Protein AF-A0A2T3FUS5-F1 (afdb_monomer_lite)

Secondary structure (DSSP, 8-state):
---------EEEEETTT--EEEESS--SS-TTT--SEETTEESEEEPPHHHHHHHHHHHHHTT-

Organism: NCBI:txid2126740

Radius of gyration: 13.54 Å; chains: 1; bounding box: 36×36×24 Å

Structure (mmCIF, N/CA/C/O backbone):
data_AF-A0A2T3FUS5-F1
#
_entry.id   AF-A0A2T3FUS5-F1
#
loop_
_atom_site.group_PDB
_atom_site.id
_atom_site.type_symbol
_atom_site.label_atom_id
_atom_site.label_alt_id
_atom_site.label_comp_id
_atom_site.label_asym_id
_atom_site.label_entity_id
_atom_site.label_seq_id
_atom_site.pdbx_PDB_ins_code
_atom_site.Cartn_x
_atom_site.Cartn_y
_atom_site.Cartn_z
_atom_site.occupancy
_atom_site.B_iso_or_equiv
_atom_site.auth_seq_id
_atom_site.auth_comp_id
_atom_site.auth_asym_id
_atom_site.auth_atom_id
_atom_site.pdbx_PDB_model_num
ATOM 1 N N . MET A 1 1 ? -25.618 14.861 11.684 1.00 44.25 1 MET A N 1
ATOM 2 C CA . MET A 1 1 ? -24.796 13.707 12.091 1.00 44.25 1 MET A CA 1
ATOM 3 C C . MET A 1 1 ? -23.987 13.315 10.876 1.00 44.25 1 MET A C 1
ATOM 5 O O . MET A 1 1 ? -24.569 12.843 9.913 1.00 44.25 1 MET A O 1
ATOM 9 N N . ARG A 1 2 ? -22.703 13.680 10.829 1.00 49.53 2 ARG A N 1
ATOM 10 C CA . ARG A 1 2 ? -21.811 13.146 9.798 1.00 49.53 2 ARG A CA 1
ATOM 11 C C . ARG A 1 2 ? -21.375 11.791 10.338 1.00 49.53 2 ARG A C 1
ATOM 13 O O . ARG A 1 2 ? -20.664 11.772 11.337 1.00 49.53 2 ARG A O 1
ATOM 20 N N . ASP A 1 3 ? -21.879 10.716 9.743 1.00 48.56 3 ASP A N 1
ATOM 21 C CA . ASP A 1 3 ? -21.336 9.362 9.852 1.00 48.56 3 ASP A CA 1
ATOM 22 C C . ASP A 1 3 ? -19.877 9.404 9.379 1.00 48.56 3 ASP A C 1
ATOM 24 O O . ASP A 1 3 ? -19.544 9.097 8.236 1.00 48.56 3 ASP A O 1
ATOM 28 N N . TRP A 1 4 ? -18.995 9.884 10.251 1.00 53.03 4 TRP A N 1
ATOM 29 C CA . TRP A 1 4 ? -17.570 9.626 10.175 1.00 53.03 4 TRP A CA 1
ATOM 30 C C . TRP A 1 4 ? -17.401 8.186 10.616 1.00 53.03 4 TRP A C 1
ATOM 32 O O . TRP A 1 4 ? -17.021 7.920 11.752 1.00 53.03 4 TRP A O 1
ATOM 42 N N . GLY A 1 5 ? -17.752 7.257 9.725 1.00 45.97 5 GLY A N 1
ATOM 43 C CA . GLY A 1 5 ? -17.201 5.923 9.821 1.00 45.97 5 GLY A CA 1
ATOM 44 C C . GLY A 1 5 ? -15.698 6.107 9.967 1.00 45.97 5 GLY A C 1
ATOM 45 O O . GLY A 1 5 ? -15.047 6.612 9.050 1.00 45.97 5 GLY A O 1
ATOM 46 N N . GLU A 1 6 ? -15.174 5.782 11.145 1.00 51.66 6 GLU A N 1
ATOM 47 C CA . GLU A 1 6 ? -13.812 5.299 11.313 1.00 51.66 6 GLU A CA 1
ATOM 48 C C . GLU A 1 6 ? -13.676 4.129 10.341 1.00 51.66 6 GLU A C 1
ATOM 50 O O . GLU A 1 6 ? -13.856 2.966 10.682 1.00 51.66 6 GLU A O 1
ATOM 55 N N . TYR A 1 7 ? -13.469 4.429 9.063 1.00 55.22 7 TYR A N 1
ATO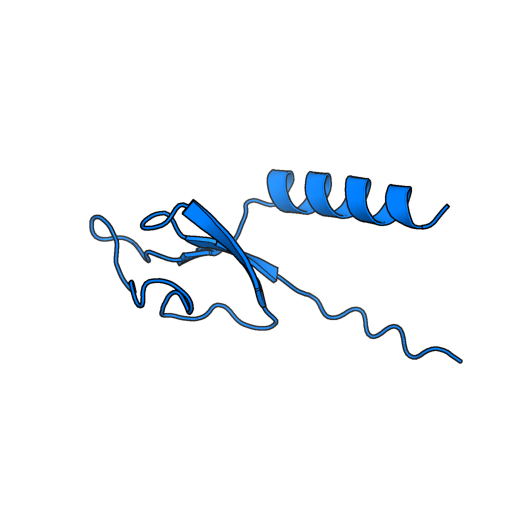M 56 C CA . TYR A 1 7 ? -12.915 3.447 8.175 1.00 55.22 7 TYR A CA 1
ATOM 57 C C . TYR A 1 7 ? -11.516 3.251 8.743 1.00 55.22 7 TYR A C 1
ATOM 59 O O . TYR A 1 7 ? -10.680 4.151 8.624 1.00 55.22 7 TYR A O 1
ATOM 67 N N . ASP A 1 8 ? -11.295 2.116 9.411 1.00 59.06 8 ASP A N 1
ATOM 68 C CA . ASP A 1 8 ? -9.984 1.525 9.684 1.00 59.06 8 ASP A CA 1
ATOM 69 C C . ASP A 1 8 ? -9.270 1.306 8.337 1.00 59.06 8 ASP A C 1
ATOM 71 O O . ASP A 1 8 ? -9.085 0.195 7.833 1.00 59.06 8 ASP A O 1
ATOM 75 N N . LEU A 1 9 ? -8.939 2.415 7.682 1.00 66.62 9 LEU A N 1
ATOM 76 C CA . LEU A 1 9 ? -8.199 2.476 6.450 1.00 66.62 9 LEU A CA 1
ATOM 77 C C . LEU A 1 9 ? -6.778 2.128 6.830 1.00 66.62 9 LEU A C 1
ATOM 79 O O . LEU A 1 9 ? -6.009 2.947 7.333 1.00 66.62 9 LEU A O 1
ATOM 83 N N . ASN A 1 10 ? -6.449 0.871 6.596 1.00 75.88 10 ASN A N 1
ATOM 84 C CA . ASN A 1 10 ? -5.105 0.392 6.751 1.00 75.88 10 ASN A CA 1
ATOM 85 C C . ASN A 1 10 ? -4.271 0.987 5.618 1.00 75.88 10 ASN A C 1
ATOM 87 O O . ASN A 1 10 ? -4.662 0.983 4.446 1.00 75.88 10 ASN A O 1
ATOM 91 N N . TYR A 1 11 ? -3.121 1.542 5.979 1.00 77.25 11 TYR A N 1
ATOM 92 C CA . TYR A 1 11 ? -2.179 2.045 4.995 1.00 77.25 11 TYR A CA 1
ATOM 93 C C . TYR A 1 11 ? -1.313 0.899 4.514 1.00 77.25 11 TYR A C 1
ATOM 95 O O . TYR A 1 11 ? -0.767 0.126 5.304 1.00 77.25 11 TYR A O 1
ATOM 103 N N . TYR A 1 12 ? -1.182 0.812 3.203 1.00 83.19 12 TYR A N 1
ATOM 104 C CA . TYR A 1 12 ? -0.406 -0.200 2.527 1.00 83.19 12 TYR A CA 1
ATOM 105 C C . TYR A 1 12 ? 0.677 0.457 1.690 1.00 83.19 12 TYR A C 1
ATOM 107 O O . TYR A 1 12 ? 0.460 1.478 1.035 1.00 83.19 12 TYR A O 1
ATOM 115 N N . PHE A 1 13 ? 1.851 -0.156 1.720 1.00 83.56 13 PHE A N 1
ATOM 116 C CA . PHE A 1 13 ? 3.024 0.271 0.987 1.00 83.56 13 PHE A CA 1
ATOM 117 C C . PHE A 1 13 ? 3.412 -0.799 -0.020 1.00 83.56 13 PHE A C 1
ATOM 119 O O . PHE A 1 13 ? 3.589 -1.961 0.349 1.00 83.56 13 PHE A O 1
ATOM 126 N N . CYS A 1 14 ? 3.569 -0.418 -1.285 1.00 85.56 14 CYS A N 1
ATOM 127 C CA . CYS A 1 14 ? 4.096 -1.322 -2.291 1.00 85.56 14 CYS A CA 1
ATOM 128 C C . CYS A 1 14 ? 5.619 -1.192 -2.411 1.00 85.56 14 CYS A C 1
ATOM 130 O O . CYS A 1 14 ? 6.108 -0.174 -2.875 1.00 85.56 14 CYS A O 1
ATOM 132 N N . ASP A 1 15 ? 6.387 -2.229 -2.087 1.00 83.56 15 ASP A N 1
ATOM 133 C CA . ASP A 1 15 ? 7.851 -2.235 -2.231 1.00 83.56 15 ASP A CA 1
ATOM 134 C C . ASP A 1 15 ? 8.325 -2.274 -3.699 1.00 83.56 15 ASP A C 1
ATOM 136 O O . ASP A 1 15 ? 9.457 -1.887 -3.991 1.00 83.56 15 ASP A O 1
ATOM 140 N N . ALA A 1 16 ? 7.465 -2.704 -4.632 1.00 84.88 16 ALA A N 1
ATOM 141 C CA . ALA A 1 16 ? 7.790 -2.759 -6.059 1.00 84.88 16 ALA A CA 1
ATOM 142 C C . ALA A 1 16 ? 7.756 -1.370 -6.723 1.00 84.88 16 ALA A C 1
ATOM 144 O O . ALA A 1 16 ? 8.720 -0.986 -7.382 1.00 84.88 16 ALA A O 1
ATOM 145 N N . CYS A 1 17 ? 6.669 -0.611 -6.535 1.00 85.62 17 CYS A N 1
ATOM 146 C CA . CYS A 1 17 ? 6.495 0.725 -7.126 1.00 85.62 17 CYS A CA 1
ATOM 147 C C . CYS A 1 17 ? 6.645 1.882 -6.125 1.00 85.62 17 CYS A C 1
ATOM 149 O O . CYS A 1 17 ? 6.564 3.039 -6.521 1.00 85.62 17 CYS A O 1
ATO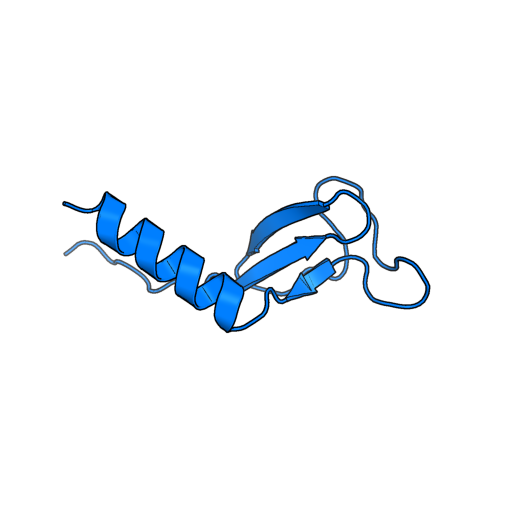M 151 N N . ARG A 1 18 ? 6.878 1.588 -4.838 1.00 81.38 18 ARG A N 1
ATOM 152 C CA . ARG A 1 18 ? 6.914 2.562 -3.728 1.00 81.38 18 ARG A CA 1
ATOM 153 C C . ARG A 1 18 ? 5.633 3.384 -3.569 1.00 81.38 18 ARG A C 1
ATOM 155 O O . ARG A 1 18 ? 5.665 4.480 -3.021 1.00 81.38 18 ARG A O 1
ATOM 162 N N . TYR A 1 19 ? 4.509 2.850 -4.036 1.00 80.75 19 TYR A N 1
ATOM 163 C CA . TYR A 1 19 ? 3.211 3.504 -3.933 1.00 80.75 19 TYR A CA 1
ATOM 164 C C . TYR A 1 19 ? 2.574 3.245 -2.561 1.00 80.75 19 TYR A C 1
ATOM 166 O O . TYR A 1 19 ? 2.478 2.091 -2.132 1.00 80.75 19 TYR A O 1
ATOM 174 N N . CYS A 1 20 ? 2.125 4.310 -1.893 1.00 76.94 20 CYS A N 1
ATOM 175 C CA . CYS A 1 20 ? 1.380 4.252 -0.635 1.00 76.94 20 CYS A CA 1
ATOM 176 C C . CYS A 1 20 ? -0.107 4.468 -0.911 1.00 76.94 20 CYS A C 1
ATOM 178 O O . CYS A 1 20 ? -0.470 5.463 -1.536 1.00 76.94 20 CYS A O 1
ATOM 180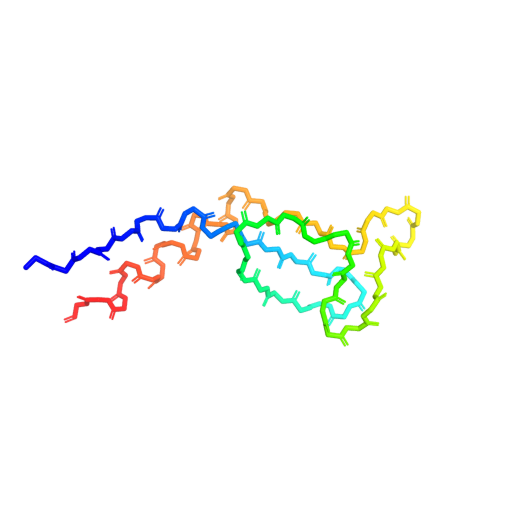 N N . PHE A 1 21 ? -0.972 3.601 -0.396 1.00 78.38 21 PHE A N 1
ATOM 181 C CA . PHE A 1 21 ? -2.417 3.787 -0.508 1.00 78.38 21 PHE A CA 1
ATOM 182 C C . PHE A 1 21 ? -3.152 3.292 0.734 1.00 78.38 21 PHE A C 1
ATOM 184 O O . PHE A 1 21 ? -2.687 2.406 1.445 1.00 78.38 21 PHE A O 1
ATOM 191 N N . SER A 1 22 ? -4.313 3.881 0.995 1.00 77.44 22 SER A N 1
ATOM 192 C CA . SER A 1 22 ? -5.226 3.460 2.055 1.00 77.44 22 SER A CA 1
ATOM 193 C C . SER A 1 22 ? -6.273 2.507 1.490 1.00 77.44 22 SER A C 1
ATOM 195 O O . SER A 1 22 ? -6.941 2.860 0.518 1.00 77.44 22 SER A O 1
ATOM 197 N N . ALA A 1 23 ? -6.445 1.334 2.095 1.00 78.31 23 ALA A N 1
ATOM 198 C CA . ALA A 1 23 ? -7.508 0.401 1.732 1.00 78.31 23 ALA A CA 1
ATOM 199 C C . ALA A 1 23 ? -8.139 -0.233 2.979 1.00 78.31 23 ALA A C 1
ATOM 201 O O . ALA A 1 23 ? -7.517 -0.332 4.033 1.00 78.31 23 ALA A O 1
ATOM 202 N N . GLU A 1 24 ? -9.389 -0.677 2.855 1.00 75.19 24 GLU A N 1
ATOM 203 C CA . GLU A 1 24 ? -10.114 -1.350 3.945 1.00 75.19 24 GLU A CA 1
ATOM 204 C C . GLU A 1 24 ? -9.584 -2.769 4.208 1.00 75.19 24 GLU A C 1
ATOM 206 O O . GLU A 1 24 ? -9.702 -3.300 5.308 1.00 75.19 24 GLU A O 1
ATOM 211 N N . LYS A 1 25 ? -9.004 -3.410 3.185 1.00 75.19 25 LYS A N 1
ATOM 212 C CA . LYS A 1 25 ? -8.446 -4.766 3.247 1.00 75.19 25 LYS A CA 1
ATOM 213 C C . LYS A 1 25 ? -7.094 -4.793 2.559 1.00 75.19 25 LYS A C 1
ATOM 215 O O . LYS A 1 25 ? -6.910 -4.085 1.573 1.00 75.19 25 LYS A O 1
ATOM 220 N N . LEU A 1 26 ? -6.194 -5.653 3.041 1.00 72.12 26 LEU A N 1
ATOM 221 C CA . LEU A 1 26 ? -4.893 -5.903 2.419 1.00 72.12 26 LEU A CA 1
ATOM 222 C C . LEU A 1 26 ? -5.152 -6.480 1.028 1.00 72.12 26 LEU A C 1
ATOM 224 O O . LEU A 1 26 ? -5.647 -7.607 0.936 1.00 72.12 26 LEU A O 1
ATOM 228 N N . PRO A 1 27 ? -4.854 -5.744 -0.053 1.00 71.94 27 PRO A N 1
ATOM 229 C CA . PRO A 1 27 ? -4.947 -6.337 -1.362 1.00 71.94 27 PRO A CA 1
ATOM 230 C C . PRO A 1 27 ? -3.714 -7.210 -1.566 1.00 71.94 27 PRO A C 1
ATOM 232 O O . PRO A 1 27 ? -2.576 -6.784 -1.369 1.00 71.94 27 PRO A O 1
ATOM 235 N N . ASP A 1 28 ? -3.953 -8.436 -2.010 1.00 75.00 28 ASP A N 1
ATOM 236 C CA . ASP A 1 28 ? -2.901 -9.367 -2.408 1.00 75.00 28 ASP A CA 1
ATOM 237 C C . ASP A 1 28 ? -2.013 -8.777 -3.517 1.00 75.00 28 ASP A C 1
ATOM 239 O O . ASP A 1 28 ? -0.832 -9.080 -3.626 1.00 75.00 28 ASP A O 1
ATOM 243 N N . ARG A 1 29 ? -2.568 -7.882 -4.338 1.00 80.12 29 ARG A N 1
ATOM 244 C CA . ARG A 1 29 ? -1.905 -7.289 -5.495 1.00 80.12 29 ARG A CA 1
ATOM 245 C C . ARG A 1 29 ? -1.952 -5.765 -5.430 1.00 80.12 29 ARG A C 1
ATOM 247 O O . ARG A 1 29 ? -2.994 -5.187 -5.138 1.00 80.12 29 ARG A O 1
ATOM 254 N N . CYS A 1 30 ? -0.845 -5.108 -5.769 1.00 83.50 30 CYS A N 1
ATOM 255 C CA . CYS A 1 30 ? -0.812 -3.654 -5.895 1.00 83.50 30 CYS A CA 1
ATOM 256 C C . CYS A 1 30 ? -1.774 -3.188 -7.009 1.00 83.50 30 CYS A C 1
ATOM 258 O O . CYS A 1 30 ? -1.663 -3.696 -8.128 1.00 83.50 30 CYS A O 1
ATOM 260 N N . PRO A 1 31 ? -2.685 -2.230 -6.746 1.00 77.44 31 PRO A N 1
ATOM 261 C CA . PRO A 1 31 ? -3.631 -1.742 -7.752 1.00 77.44 31 PRO A CA 1
ATOM 262 C C . PRO A 1 31 ? -2.957 -0.949 -8.881 1.00 77.44 31 PRO A C 1
ATOM 264 O O . PRO A 1 31 ? -3.494 -0.897 -9.980 1.00 77.44 31 PRO A O 1
ATOM 267 N N . ASP 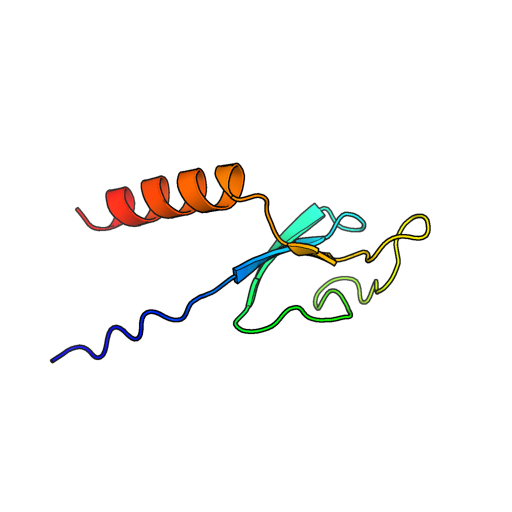A 1 32 ? -1.786 -0.364 -8.620 1.00 78.19 32 ASP A N 1
ATOM 268 C CA . ASP A 1 32 ? -1.065 0.472 -9.583 1.00 78.19 32 ASP A CA 1
ATOM 269 C C . ASP A 1 32 ? -0.160 -0.364 -10.503 1.00 78.19 32 ASP A C 1
ATOM 271 O O . ASP A 1 32 ? -0.291 -0.338 -11.724 1.00 78.19 32 ASP A O 1
ATOM 275 N N . CYS A 1 33 ? 0.713 -1.195 -9.921 1.00 84.25 33 CYS A N 1
ATOM 276 C CA . CYS A 1 33 ? 1.681 -1.977 -10.695 1.00 84.25 33 CYS A CA 1
ATOM 277 C C . CYS A 1 33 ? 1.275 -3.437 -10.940 1.00 84.25 33 CYS A C 1
ATOM 279 O O . CYS A 1 33 ? 1.941 -4.148 -11.690 1.00 84.25 33 CYS A O 1
ATOM 281 N N . GLY A 1 34 ? 0.225 -3.935 -10.283 1.00 83.38 34 GLY A N 1
ATOM 282 C CA . GLY A 1 34 ? -0.179 -5.335 -10.396 1.00 83.38 34 GLY A CA 1
ATOM 283 C C . GLY A 1 34 ? 0.799 -6.335 -9.762 1.00 83.38 34 GLY A C 1
ATOM 284 O O . GLY A 1 34 ? 0.632 -7.543 -9.944 1.00 83.38 34 GLY A O 1
ATOM 285 N N . ALA A 1 35 ? 1.811 -5.878 -9.017 1.00 81.31 35 ALA A N 1
ATOM 286 C CA . ALA A 1 35 ? 2.746 -6.758 -8.326 1.00 81.31 35 ALA A CA 1
ATOM 287 C C . ALA A 1 35 ? 2.091 -7.358 -7.073 1.00 81.31 35 ALA A C 1
ATOM 289 O O . ALA A 1 35 ? 1.554 -6.630 -6.239 1.00 81.31 35 ALA A O 1
ATOM 290 N N . GLN A 1 36 ? 2.145 -8.685 -6.945 1.00 81.12 36 GLN A N 1
ATOM 291 C CA . GLN A 1 36 ? 1.692 -9.424 -5.756 1.00 81.12 36 GLN A CA 1
ATOM 292 C C . GLN A 1 36 ? 2.870 -9.868 -4.887 1.00 81.12 36 GLN A C 1
ATOM 294 O O . GLN A 1 36 ? 2.796 -9.794 -3.668 1.00 81.12 36 GLN A O 1
ATOM 299 N N . ILE A 1 37 ? 3.994 -10.259 -5.497 1.00 81.19 37 ILE A N 1
ATOM 300 C CA . ILE A 1 37 ? 5.210 -10.683 -4.794 1.00 81.19 37 ILE A CA 1
ATOM 301 C C . ILE A 1 37 ? 6.397 -9.894 -5.347 1.00 81.19 37 ILE A C 1
ATOM 303 O O . ILE A 1 37 ? 6.600 -9.833 -6.558 1.00 81.19 37 ILE A O 1
ATOM 307 N N . TYR A 1 38 ? 7.185 -9.295 -4.459 1.00 81.69 38 TYR A N 1
ATOM 308 C CA . TYR A 1 38 ? 8.447 -8.638 -4.762 1.00 81.69 38 TYR A CA 1
ATOM 309 C C . TYR A 1 38 ? 9.540 -9.236 -3.874 1.00 81.69 38 TYR A C 1
ATOM 311 O O . TYR A 1 38 ? 9.439 -9.202 -2.650 1.00 81.69 38 TYR A O 1
ATOM 319 N N . LYS A 1 39 ? 10.586 -9.801 -4.493 1.00 80.94 39 LYS A N 1
ATOM 320 C CA . LYS A 1 39 ? 11.717 -10.440 -3.789 1.00 80.94 39 LYS A CA 1
ATOM 321 C C . LYS A 1 39 ? 11.270 -11.486 -2.751 1.00 80.94 39 LYS A C 1
ATOM 323 O O . LYS A 1 39 ? 11.663 -11.418 -1.590 1.00 80.94 39 LYS A O 1
ATOM 328 N N . GLU A 1 40 ? 10.408 -12.412 -3.182 1.00 82.50 40 GLU A N 1
ATOM 329 C CA . GLU A 1 40 ? 9.900 -13.541 -2.372 1.00 82.50 40 GLU A CA 1
ATOM 330 C C 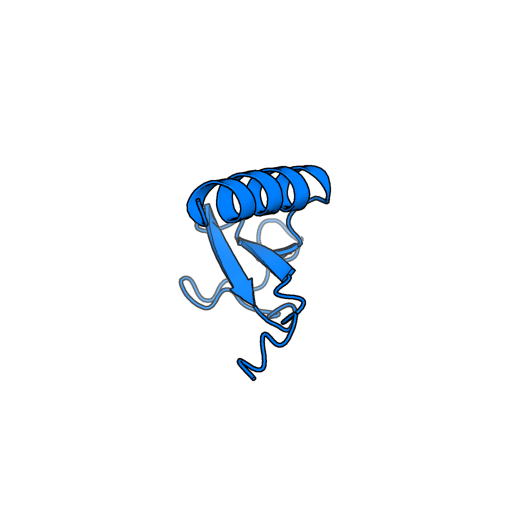. GLU A 1 40 ? 9.017 -13.140 -1.174 1.00 82.50 40 GLU A C 1
ATOM 332 O O . GLU A 1 40 ? 8.664 -13.969 -0.339 1.00 82.50 40 GLU A O 1
ATOM 337 N N . LYS A 1 41 ? 8.619 -11.868 -1.097 1.00 82.88 41 LYS A N 1
ATOM 338 C CA . LYS 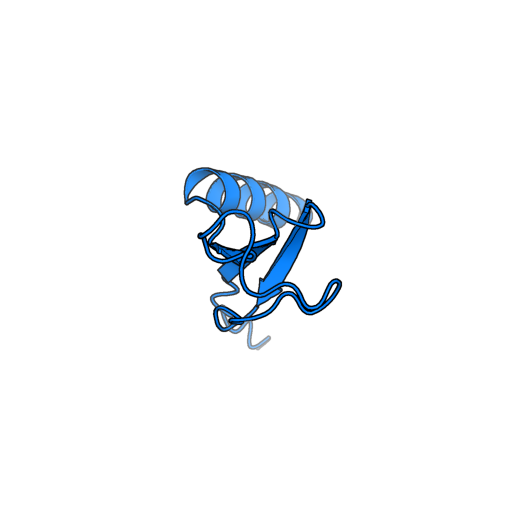A 1 41 ? 7.717 -11.314 -0.080 1.00 82.88 41 LYS A CA 1
ATOM 339 C C . LYS A 1 41 ? 6.540 -10.620 -0.758 1.00 82.88 41 LYS A C 1
ATOM 341 O O . LYS A 1 41 ? 6.667 -10.254 -1.926 1.00 82.88 41 LYS A O 1
ATOM 346 N N . PRO A 1 42 ? 5.397 -10.426 -0.081 1.00 80.69 42 PRO A N 1
ATOM 347 C CA . PRO A 1 42 ? 4.288 -9.694 -0.673 1.00 80.69 42 PRO A CA 1
ATOM 348 C C . PRO A 1 42 ? 4.757 -8.301 -1.108 1.00 80.69 42 PRO A C 1
ATOM 350 O O . PRO A 1 42 ? 5.407 -7.580 -0.352 1.00 80.69 42 PRO A O 1
ATOM 353 N N . ALA A 1 43 ? 4.469 -7.954 -2.364 1.00 84.62 43 ALA A N 1
ATOM 354 C CA . ALA A 1 43 ? 4.850 -6.675 -2.948 1.00 84.62 43 ALA A CA 1
ATOM 355 C C . ALA A 1 43 ? 4.147 -5.519 -2.241 1.00 84.62 43 ALA A C 1
ATOM 357 O O . ALA A 1 43 ? 4.671 -4.414 -2.250 1.00 84.62 43 ALA A O 1
ATOM 358 N N . VAL A 1 44 ? 2.977 -5.780 -1.655 1.00 83.94 44 VAL A N 1
ATOM 359 C CA . VAL A 1 44 ? 2.228 -4.865 -0.800 1.00 83.94 44 VAL A CA 1
ATOM 360 C C . VAL A 1 44 ? 2.379 -5.325 0.646 1.00 83.94 44 VAL A C 1
ATOM 362 O O . VAL A 1 44 ? 2.033 -6.455 0.980 1.00 83.94 44 VAL A O 1
ATOM 365 N N . ARG A 1 45 ? 2.865 -4.449 1.521 1.00 82.38 45 ARG A N 1
ATOM 366 C CA . ARG A 1 45 ? 2.914 -4.685 2.967 1.00 82.38 45 ARG A CA 1
ATOM 367 C C . ARG A 1 45 ? 2.084 -3.651 3.706 1.00 82.38 45 ARG A C 1
ATOM 369 O O . ARG A 1 45 ? 1.922 -2.529 3.234 1.00 82.38 45 ARG A O 1
ATOM 376 N N . LEU A 1 46 ? 1.582 -4.022 4.880 1.00 80.00 46 LEU A N 1
ATOM 377 C CA . LEU A 1 46 ? 1.011 -3.050 5.808 1.00 80.00 46 LEU A CA 1
ATOM 378 C C . LEU A 1 46 ? 2.101 -2.033 6.180 1.00 80.00 46 LEU A C 1
ATOM 380 O O . LEU A 1 46 ? 3.252 -2.412 6.435 1.00 80.00 46 LEU A O 1
ATOM 384 N N . ALA A 1 47 ? 1.743 -0.755 6.203 1.00 76.44 47 ALA A N 1
ATOM 385 C CA . ALA A 1 47 ? 2.580 0.273 6.796 1.00 76.44 47 ALA A CA 1
ATOM 386 C C . ALA A 1 47 ? 2.831 -0.074 8.271 1.00 76.44 47 ALA A C 1
ATOM 388 O O . ALA A 1 47 ? 1.977 -0.650 8.952 1.00 76.44 47 ALA A O 1
ATOM 389 N N . ASN A 1 48 ? 4.025 0.233 8.776 1.00 76.06 48 ASN A N 1
ATOM 390 C CA . ASN A 1 48 ? 4.310 -0.018 10.186 1.00 76.06 48 ASN A CA 1
ATOM 391 C C . ASN A 1 48 ? 3.471 0.904 11.073 1.00 76.06 48 ASN A C 1
ATOM 393 O O . ASN A 1 48 ? 3.146 2.020 10.677 1.00 76.06 48 ASN A O 1
ATOM 397 N N . LYS A 1 49 ? 3.208 0.482 12.317 1.00 70.88 49 LYS A N 1
ATOM 398 C CA . LYS A 1 49 ? 2.485 1.299 13.310 1.00 70.88 49 LYS A CA 1
ATOM 399 C C . LYS A 1 49 ? 3.045 2.721 13.432 1.00 70.88 49 LYS A C 1
ATOM 401 O O . LYS A 1 49 ? 2.269 3.651 13.559 1.00 70.88 49 LYS A O 1
ATOM 406 N N . ASN A 1 50 ? 4.365 2.882 13.325 1.00 74.19 50 ASN A N 1
ATOM 407 C CA . ASN A 1 50 ? 5.015 4.192 13.358 1.00 74.19 50 ASN A CA 1
ATOM 408 C C . ASN A 1 50 ? 4.665 5.064 12.138 1.00 74.19 50 ASN A C 1
ATOM 410 O O . ASN A 1 50 ? 4.386 6.242 12.295 1.00 74.19 50 ASN A O 1
ATOM 414 N N . GLU A 1 51 ? 4.650 4.488 10.930 1.00 73.56 51 GLU A N 1
ATOM 415 C CA . GLU A 1 51 ? 4.262 5.208 9.705 1.00 73.56 51 GLU A CA 1
ATOM 416 C C . GLU A 1 51 ? 2.769 5.563 9.726 1.00 73.56 51 GLU A C 1
ATOM 418 O O . GLU A 1 51 ? 2.389 6.652 9.310 1.00 73.56 51 GLU A O 1
ATOM 423 N N . ILE A 1 52 ? 1.929 4.665 10.254 1.00 73.75 52 ILE A N 1
ATOM 424 C CA . ILE A 1 52 ? 0.491 4.895 10.432 1.00 73.75 52 ILE A CA 1
ATOM 425 C C . ILE A 1 52 ? 0.246 6.005 11.463 1.00 73.75 52 ILE A C 1
ATOM 427 O O . ILE A 1 52 ? -0.564 6.889 11.211 1.00 73.75 52 ILE A O 1
ATOM 431 N N . GLU A 1 53 ? 0.944 5.986 12.602 1.00 74.50 53 GLU A N 1
ATOM 432 C CA . GLU A 1 53 ? 0.809 7.005 13.648 1.00 74.50 53 GLU A CA 1
ATOM 433 C C . GLU A 1 53 ? 1.236 8.391 13.147 1.00 74.50 53 GLU A C 1
ATOM 435 O O . GLU A 1 53 ? 0.512 9.359 13.363 1.00 74.50 53 GLU A O 1
ATOM 440 N N . GLU A 1 54 ? 2.352 8.487 12.420 1.00 73.00 54 GLU A N 1
ATOM 441 C CA . GLU A 1 54 ? 2.799 9.737 11.788 1.00 73.00 54 GLU A CA 1
ATOM 442 C C . GLU A 1 54 ? 1.759 10.258 10.780 1.00 73.00 54 GLU A C 1
ATOM 444 O O . GLU A 1 54 ? 1.388 11.430 10.815 1.00 73.00 54 GLU A O 1
ATOM 449 N N . LEU A 1 55 ? 1.209 9.384 9.927 1.00 70.44 55 LEU A N 1
ATOM 450 C CA . LEU A 1 55 ? 0.146 9.754 8.983 1.00 70.44 55 LEU A CA 1
ATOM 451 C C . LEU A 1 55 ? -1.139 10.216 9.679 1.00 70.44 55 LEU A C 1
ATOM 453 O O . LEU A 1 55 ? -1.783 11.159 9.216 1.00 70.44 55 LEU A O 1
ATOM 457 N N . LEU A 1 56 ? -1.525 9.560 10.776 1.00 69.44 56 LEU A N 1
ATOM 458 C CA . LEU A 1 56 ? -2.689 9.938 11.575 1.00 69.44 56 LEU A CA 1
ATOM 459 C C . LEU A 1 56 ? -2.483 11.288 12.269 1.00 69.44 56 LEU A C 1
ATOM 461 O O . LEU A 1 56 ? -3.414 12.089 12.282 1.00 69.44 56 LEU A O 1
ATOM 465 N N . ARG A 1 57 ? -1.277 11.573 12.780 1.00 72.31 57 ARG A N 1
ATOM 466 C CA . ARG A 1 57 ? -0.935 12.889 13.349 1.00 72.31 57 ARG A CA 1
ATOM 467 C C . ARG A 1 57 ? -1.071 14.000 12.308 1.00 72.31 57 ARG A C 1
ATOM 469 O O . ARG A 1 57 ? -1.781 14.967 12.559 1.00 72.31 57 ARG A O 1
ATOM 476 N N . ILE A 1 58 ? -0.503 13.815 11.114 1.00 68.69 58 ILE A N 1
ATOM 477 C CA . ILE A 1 58 ? -0.578 14.810 10.030 1.00 68.69 58 ILE A CA 1
ATOM 478 C C . ILE A 1 58 ? -2.032 15.044 9.583 1.00 68.69 58 ILE A C 1
ATOM 480 O O . ILE A 1 58 ? -2.447 16.185 9.400 1.00 68.69 58 ILE A O 1
ATOM 484 N N . ARG A 1 59 ? -2.845 13.984 9.439 1.00 63.28 59 ARG A N 1
ATOM 485 C CA . ARG A 1 59 ? -4.276 14.122 9.092 1.00 63.28 59 ARG A CA 1
ATOM 486 C C . ARG A 1 59 ? -5.106 14.788 10.190 1.00 63.28 59 ARG A C 1
ATOM 488 O O . ARG A 1 59 ? -6.101 15.438 9.874 1.00 63.28 59 ARG A O 1
ATOM 495 N N . ALA A 1 60 ? -4.736 14.600 11.456 1.00 62.84 60 ALA A N 1
ATOM 496 C CA . ALA A 1 60 ? -5.382 15.276 12.575 1.00 62.84 60 ALA A CA 1
ATOM 497 C C . ALA A 1 60 ? -5.054 16.779 12.593 1.00 62.84 60 ALA A C 1
ATOM 499 O O . ALA A 1 60 ? -5.923 17.576 12.935 1.00 62.84 60 ALA A O 1
ATOM 500 N N . GLU A 1 61 ? -3.845 17.170 12.177 1.00 58.66 61 GLU A N 1
ATOM 501 C CA . GLU A 1 61 ? -3.439 18.579 12.057 1.00 58.66 61 GLU A CA 1
ATOM 502 C C . GLU A 1 61 ? -4.057 19.301 10.843 1.00 58.66 61 GLU A C 1
ATOM 504 O O . GLU A 1 61 ? -4.276 20.505 10.915 1.00 58.66 61 GLU A O 1
ATOM 509 N N . ASP A 1 62 ? -4.418 18.591 9.767 1.00 53.72 62 ASP A N 1
ATOM 510 C CA . ASP A 1 62 ? -5.076 19.166 8.572 1.00 53.72 62 ASP A CA 1
ATOM 511 C C . ASP A 1 62 ? -6.563 19.548 8.801 1.00 53.72 62 ASP A C 1
ATOM 513 O O . ASP A 1 62 ? -7.190 20.177 7.953 1.00 53.72 62 ASP A O 1
ATOM 517 N N . ASN A 1 63 ? -7.153 19.188 9.952 1.00 50.19 63 ASN A N 1
ATOM 518 C CA . ASN A 1 63 ? -8.549 19.498 10.315 1.00 50.19 63 ASN A CA 1
ATOM 519 C C . ASN A 1 63 ? -8.727 20.736 11.228 1.00 50.19 63 ASN A C 1
ATOM 521 O O . ASN A 1 63 ? -9.784 20.870 11.851 1.00 50.19 63 ASN A O 1
ATOM 525 N N . ASN A 1 64 ? -7.741 21.637 11.322 1.00 48.19 64 ASN A N 1
ATOM 526 C CA . ASN A 1 64 ? -7.852 22.896 12.081 1.00 48.19 64 ASN A CA 1
ATOM 527 C C . ASN A 1 64 ? -7.693 24.137 11.197 1.00 48.19 64 ASN A C 1
ATOM 529 O O . ASN A 1 64 ? -8.520 25.065 11.343 1.00 48.19 64 ASN A O 1
#

pLDDT: mean 72.76, std 11.56, range [44.25, 85.62]

Foldseek 3Di:
DPPPPPLVFFWKAFQVVRDIDTDSDQDCADPPPRANDDPNHGRIDTDDPVVVVVVVVVVVVVPD

Sequence (64 aa):
MRDWGEYDLNYYFCDACRYCFSAEKLPDRCPDCGAQIYKEKPAVRLANKNEIEELLRIRAEDNN